Protein AF-Q4T5M1-F1 (afdb_monomer_lite)

Structure (mmCIF, N/CA/C/O backbone):
data_AF-Q4T5M1-F1
#
_entry.id   AF-Q4T5M1-F1
#
loop_
_atom_site.group_PDB
_atom_site.id
_atom_site.type_symbol
_atom_site.label_atom_id
_atom_site.label_alt_id
_atom_site.label_comp_id
_atom_site.label_asym_id
_atom_site.label_entity_id
_atom_site.label_seq_id
_atom_site.pdbx_PDB_ins_code
_atom_site.Cartn_x
_atom_site.Cartn_y
_atom_site.Cartn_z
_atom_site.occupancy
_atom_site.B_iso_or_equiv
_atom_site.auth_seq_id
_atom_site.auth_comp_id
_atom_site.auth_asym_id
_atom_site.auth_atom_id
_atom_site.pdbx_PDB_model_num
ATOM 1 N N . ILE A 1 1 ? 9.955 -0.441 -2.351 1.00 92.38 1 ILE A N 1
ATOM 2 C CA . ILE A 1 1 ? 10.224 -1.583 -3.263 1.00 92.38 1 ILE A CA 1
ATOM 3 C C . ILE A 1 1 ? 11.609 -1.374 -3.866 1.00 92.38 1 ILE A C 1
ATOM 5 O O . ILE A 1 1 ? 11.792 -0.373 -4.545 1.00 92.38 1 ILE A O 1
ATOM 9 N N . VAL A 1 2 ? 12.587 -2.234 -3.569 1.00 97.25 2 VAL A N 1
ATOM 10 C CA . VAL A 1 2 ? 13.961 -2.108 -4.102 1.00 97.25 2 VAL A CA 1
ATOM 11 C C . VAL A 1 2 ? 14.041 -2.809 -5.463 1.00 97.25 2 VAL A C 1
ATOM 13 O O . VAL A 1 2 ? 13.471 -3.885 -5.617 1.00 97.25 2 VAL A O 1
ATOM 16 N N . GLY A 1 3 ? 14.693 -2.192 -6.457 1.00 98.06 3 GLY A N 1
ATOM 17 C CA . GLY A 1 3 ? 14.837 -2.750 -7.815 1.00 98.06 3 GLY A CA 1
ATOM 18 C C . GLY A 1 3 ? 13.559 -2.751 -8.669 1.00 98.06 3 GLY A C 1
ATOM 19 O O . GLY A 1 3 ? 13.501 -3.423 -9.695 1.00 98.06 3 GLY A O 1
ATOM 20 N N . GLY A 1 4 ? 12.514 -2.039 -8.239 1.00 96.75 4 GLY A N 1
ATOM 21 C CA . GLY A 1 4 ? 11.251 -1.936 -8.970 1.00 96.75 4 GLY A CA 1
ATOM 22 C C . GLY A 1 4 ? 11.268 -0.898 -10.095 1.00 96.75 4 GLY A C 1
ATOM 23 O O . GLY A 1 4 ? 12.267 -0.236 -10.357 1.00 96.75 4 GLY A O 1
ATOM 24 N N . ARG A 1 5 ? 10.103 -0.724 -10.724 1.00 97.25 5 ARG A N 1
ATOM 25 C CA . ARG A 1 5 ? 9.803 0.368 -11.660 1.00 97.25 5 ARG A CA 1
ATOM 26 C C . ARG A 1 5 ? 8.495 1.041 -11.265 1.00 97.25 5 ARG A C 1
ATOM 28 O O . ARG A 1 5 ? 7.705 0.454 -10.522 1.00 97.25 5 ARG A O 1
ATOM 35 N N . GLU A 1 6 ? 8.258 2.235 -11.789 1.00 97.38 6 GLU A N 1
ATOM 36 C CA . GLU A 1 6 ? 6.999 2.943 -11.585 1.00 97.38 6 GLU A CA 1
ATOM 37 C C . GLU A 1 6 ? 5.800 2.096 -12.045 1.00 97.38 6 GLU A C 1
ATOM 39 O O . GLU A 1 6 ? 5.842 1.391 -13.060 1.00 97.38 6 GLU A O 1
ATOM 44 N N . SER A 1 7 ? 4.728 2.122 -11.253 1.00 97.12 7 SER A N 1
ATOM 45 C CA . SER A 1 7 ? 3.495 1.418 -11.583 1.00 97.12 7 SER A CA 1
ATOM 46 C C . SER A 1 7 ? 2.725 2.201 -12.640 1.00 97.12 7 SER A C 1
ATOM 48 O O . SER A 1 7 ? 2.577 3.414 -12.527 1.00 97.12 7 SER A O 1
ATOM 50 N N . LYS A 1 8 ? 2.173 1.507 -13.645 1.00 98.38 8 LYS A N 1
ATOM 51 C CA . LYS A 1 8 ? 1.245 2.139 -14.590 1.00 98.38 8 LYS A CA 1
ATOM 52 C C . LYS A 1 8 ? 0.086 2.769 -13.797 1.00 98.38 8 LYS A C 1
ATOM 54 O O . LYS A 1 8 ? -0.500 2.058 -12.967 1.00 98.38 8 LYS A O 1
ATOM 59 N N . PRO A 1 9 ? -0.284 4.035 -14.062 1.00 97.81 9 PRO A N 1
ATOM 60 C CA . PRO A 1 9 ? -1.402 4.684 -13.389 1.00 97.81 9 PRO A CA 1
ATOM 61 C C . PRO A 1 9 ? -2.656 3.805 -13.376 1.00 97.81 9 PRO A C 1
ATOM 63 O O . PRO A 1 9 ? -2.969 3.133 -14.361 1.00 97.81 9 PRO A O 1
ATOM 66 N N . HIS A 1 10 ? -3.339 3.776 -12.230 1.00 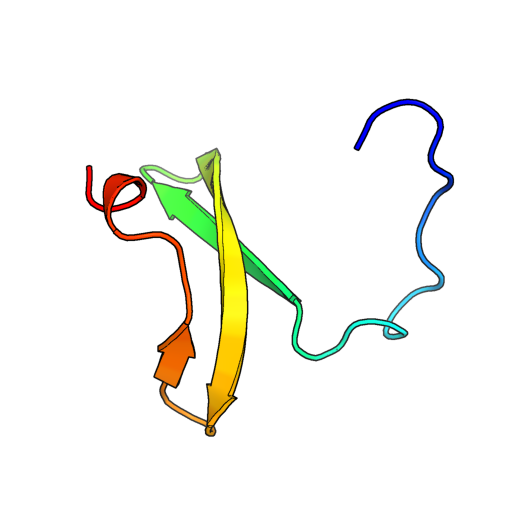96.56 10 HIS A N 1
ATOM 67 C CA . HIS A 1 10 ? -4.559 2.994 -11.987 1.00 96.56 10 HIS A CA 1
ATOM 68 C C . HIS A 1 10 ? -4.436 1.460 -12.143 1.00 96.56 10 HIS A C 1
ATOM 70 O O . HIS A 1 10 ? -5.442 0.763 -12.053 1.00 96.56 10 HIS A O 1
ATOM 76 N N . SER A 1 11 ? -3.234 0.889 -12.313 1.00 98.19 11 SER A N 1
ATOM 77 C CA . SER A 1 11 ? -3.051 -0.575 -12.442 1.00 98.19 11 SER A CA 1
ATOM 78 C C . SER A 1 11 ? -3.113 -1.352 -11.118 1.00 98.19 11 SER A C 1
ATOM 80 O O . SER A 1 11 ? -3.193 -2.583 -11.112 1.00 98.19 11 SER A O 1
ATOM 82 N N . ARG A 1 12 ? -3.085 -0.641 -9.986 1.00 97.50 12 ARG A N 1
ATOM 83 C CA . ARG A 1 12 ? -3.216 -1.180 -8.623 1.00 97.50 12 ARG A CA 1
ATOM 84 C C . ARG A 1 12 ? 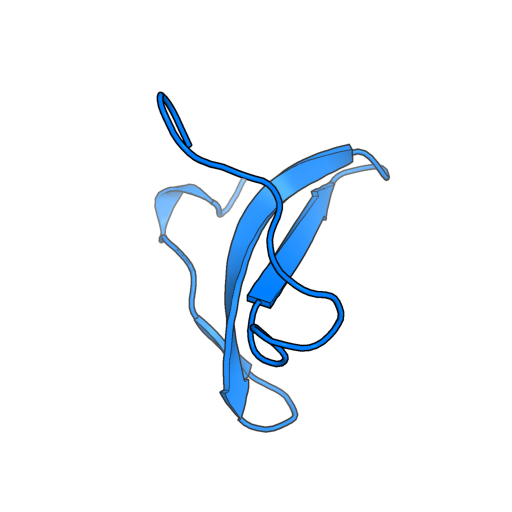-4.334 -0.441 -7.871 1.00 97.50 12 ARG A C 1
ATOM 86 O O . ARG A 1 12 ? -4.047 0.229 -6.885 1.00 97.50 12 ARG A O 1
ATOM 93 N N . PRO A 1 13 ? -5.600 -0.534 -8.324 1.00 97.25 13 PRO A N 1
ATOM 94 C CA . PRO A 1 13 ? -6.704 0.261 -7.769 1.00 97.25 13 PRO A CA 1
ATOM 95 C C . PRO A 1 13 ? -7.024 -0.076 -6.305 1.00 97.25 13 PRO A C 1
ATOM 97 O O . PRO A 1 13 ? -7.644 0.713 -5.607 1.00 97.25 13 PRO A O 1
ATOM 100 N N . TYR A 1 14 ? -6.577 -1.239 -5.834 1.00 98.00 14 TYR A N 1
ATOM 101 C CA . TYR A 1 14 ? -6.716 -1.696 -4.455 1.00 98.00 14 TYR A CA 1
ATOM 102 C C . TYR A 1 14 ? -5.587 -1.217 -3.528 1.00 98.00 14 TYR A C 1
ATOM 104 O O . TYR A 1 14 ? -5.642 -1.491 -2.333 1.00 98.00 14 TYR A O 1
ATOM 112 N N . MET A 1 15 ? -4.535 -0.569 -4.042 1.00 97.94 15 MET A N 1
ATOM 113 C CA . MET A 1 15 ? -3.389 -0.153 -3.231 1.00 97.94 15 MET A CA 1
ATOM 114 C C . MET A 1 15 ? -3.716 1.099 -2.415 1.00 97.94 15 MET A C 1
ATOM 116 O O . MET A 1 15 ? -4.141 2.112 -2.966 1.00 97.94 15 MET A O 1
ATOM 120 N N . VAL A 1 16 ? -3.479 1.035 -1.104 1.00 97.81 16 VAL A N 1
ATOM 121 C CA . VAL A 1 16 ? -3.780 2.114 -0.154 1.00 97.81 16 VAL A CA 1
ATOM 122 C C . VAL A 1 16 ? -2.497 2.644 0.482 1.00 97.81 16 VAL A C 1
ATOM 124 O O . VAL A 1 16 ? -1.631 1.872 0.897 1.00 97.81 16 VAL A O 1
ATOM 127 N N . SER A 1 17 ? -2.400 3.971 0.588 1.00 97.12 17 SER A N 1
ATOM 128 C CA . SER A 1 17 ? -1.385 4.674 1.375 1.00 97.12 17 SER A CA 1
ATOM 129 C C . SER A 1 17 ? -1.956 4.986 2.758 1.00 97.12 17 SER A C 1
ATOM 131 O O . SER A 1 17 ? -2.847 5.828 2.877 1.00 97.12 17 SER A O 1
ATOM 133 N N . LEU A 1 18 ? -1.473 4.302 3.796 1.00 96.94 18 LEU A N 1
ATOM 134 C CA . LEU A 1 18 ? -1.842 4.604 5.179 1.00 96.94 18 LEU A CA 1
ATOM 135 C C . LEU A 1 18 ? -1.012 5.793 5.658 1.00 96.94 18 LEU A C 1
ATOM 137 O O . LEU A 1 18 ? 0.220 5.741 5.610 1.00 96.94 18 LEU A O 1
ATOM 141 N N . GLN A 1 19 ? -1.687 6.857 6.098 1.00 96.06 19 GLN A N 1
ATOM 142 C CA . GLN A 1 19 ? -1.044 8.113 6.470 1.00 96.06 19 GLN A CA 1
ATOM 143 C C . GLN A 1 19 ? -1.272 8.483 7.937 1.00 96.06 19 GLN A C 1
ATOM 145 O O . GLN A 1 19 ? -2.380 8.378 8.464 1.00 96.06 19 GLN A O 1
ATOM 150 N N . VAL A 1 20 ? -0.218 8.983 8.578 1.00 94.56 20 VAL A N 1
ATOM 151 C CA . VAL A 1 20 ? -0.220 9.539 9.932 1.00 94.56 20 VAL A CA 1
ATOM 152 C C . VAL A 1 20 ? 0.328 10.958 9.857 1.00 94.56 20 VAL A C 1
ATOM 154 O O . VAL A 1 20 ? 1.453 11.161 9.416 1.00 94.56 20 VAL A O 1
ATOM 157 N N . GLY A 1 21 ? -0.472 11.956 10.249 1.00 94.44 21 GLY A N 1
ATOM 158 C CA . GLY A 1 21 ? -0.050 13.361 10.190 1.00 94.44 21 GLY A CA 1
ATOM 159 C C . GLY A 1 21 ? 0.380 13.796 8.784 1.00 94.44 21 GLY A C 1
ATOM 160 O O . GLY A 1 21 ? 1.420 14.430 8.637 1.00 94.44 21 GLY A O 1
ATOM 161 N N . ASN A 1 22 ? -0.379 13.399 7.755 1.00 95.38 22 ASN A N 1
ATOM 162 C CA . ASN A 1 22 ? -0.098 13.645 6.330 1.00 95.38 22 ASN A CA 1
ATOM 163 C C . ASN A 1 22 ? 1.195 13.007 5.785 1.00 95.38 22 ASN A C 1
ATOM 165 O O . ASN A 1 22 ? 1.633 13.349 4.689 1.00 95.38 22 ASN A O 1
ATOM 169 N N . HIS A 1 23 ? 1.799 12.067 6.515 1.00 96.25 23 HIS A N 1
ATOM 170 C CA . HIS A 1 23 ? 2.970 11.319 6.062 1.00 96.25 23 HIS A CA 1
ATOM 171 C C . HIS A 1 23 ? 2.616 9.853 5.833 1.00 96.25 23 HIS A C 1
ATOM 173 O O . HIS A 1 23 ? 1.914 9.247 6.640 1.00 96.25 23 HIS A O 1
ATOM 179 N N . HIS A 1 24 ? 3.117 9.273 4.740 1.00 95.88 24 HIS A N 1
ATOM 180 C CA . HIS A 1 24 ? 2.983 7.842 4.470 1.00 95.88 24 HIS A CA 1
ATOM 181 C C . HIS A 1 24 ? 3.720 7.019 5.533 1.00 95.88 24 HIS A C 1
ATOM 183 O O . HIS A 1 24 ? 4.896 7.258 5.797 1.00 95.88 24 HIS A O 1
ATOM 189 N N . THR A 1 25 ? 3.037 6.032 6.108 1.00 96.62 25 THR A N 1
ATOM 190 C CA . THR A 1 25 ? 3.588 5.155 7.153 1.00 96.62 25 THR A CA 1
ATOM 191 C C . THR A 1 25 ? 3.674 3.708 6.684 1.00 96.62 25 THR A C 1
ATOM 193 O O . THR A 1 25 ? 4.702 3.063 6.858 1.00 96.62 25 THR A O 1
ATOM 196 N N . CYS A 1 26 ? 2.607 3.201 6.066 1.00 97.69 26 CYS A N 1
ATOM 197 C CA . CYS A 1 26 ? 2.507 1.817 5.617 1.00 97.69 26 CYS A CA 1
ATOM 198 C C . CYS A 1 26 ? 1.646 1.694 4.355 1.00 97.69 26 CYS A C 1
ATOM 200 O O . CYS A 1 26 ? 0.874 2.588 3.999 1.00 97.69 26 CYS A O 1
ATOM 202 N N . GLY A 1 27 ? 1.731 0.533 3.709 1.00 97.56 27 GLY A N 1
ATOM 203 C CA . GLY A 1 27 ? 0.793 0.121 2.669 1.00 97.56 27 GLY A CA 1
ATOM 204 C C . GLY A 1 27 ? -0.422 -0.631 3.222 1.00 97.56 27 GLY A C 1
ATOM 205 O O . GLY A 1 27 ? -0.398 -1.185 4.324 1.00 97.56 27 GLY A O 1
ATOM 206 N N . GLY A 1 28 ? -1.475 -0.698 2.416 1.00 97.81 28 GLY A N 1
ATOM 207 C CA . GLY A 1 28 ? -2.635 -1.556 2.646 1.00 97.81 28 GLY A CA 1
ATOM 208 C C . GLY A 1 28 ? -3.298 -1.982 1.337 1.00 97.81 28 GLY A C 1
ATOM 209 O O . GLY A 1 28 ? -2.944 -1.494 0.258 1.00 97.81 28 GLY A O 1
ATOM 210 N N . ILE A 1 29 ? -4.258 -2.900 1.441 1.00 98.50 29 ILE A N 1
ATOM 211 C CA . ILE A 1 29 ? -5.049 -3.415 0.318 1.00 98.50 29 ILE A CA 1
ATOM 212 C C . ILE A 1 29 ? -6.536 -3.245 0.633 1.00 98.50 29 ILE A C 1
ATOM 214 O O . ILE A 1 29 ? -7.009 -3.755 1.646 1.00 98.50 29 ILE A O 1
ATOM 218 N N . LEU A 1 30 ? -7.279 -2.562 -0.238 1.00 98.44 30 LEU A N 1
ATOM 219 C CA . LEU A 1 30 ? -8.738 -2.486 -0.168 1.00 98.44 30 LEU A CA 1
ATOM 220 C C . LEU A 1 30 ? -9.337 -3.858 -0.519 1.00 98.44 30 LEU A C 1
ATOM 222 O O . LEU A 1 30 ? -9.256 -4.292 -1.667 1.00 98.44 30 LEU A O 1
ATOM 226 N N . ILE A 1 31 ? -9.914 -4.542 0.470 1.00 98.31 31 ILE A N 1
ATOM 227 C CA . ILE A 1 31 ? -10.512 -5.884 0.313 1.00 98.31 31 ILE A CA 1
ATOM 228 C C . ILE A 1 31 ? -12.039 -5.837 0.189 1.00 98.31 31 ILE A C 1
ATOM 230 O O . ILE A 1 31 ? -12.659 -6.792 -0.268 1.00 98.31 31 ILE A O 1
ATOM 234 N N . ASN A 1 32 ? -12.642 -4.723 0.598 1.00 97.94 32 ASN A N 1
ATOM 235 C CA . ASN A 1 32 ? -14.059 -4.405 0.458 1.00 97.94 32 ASN A CA 1
ATOM 236 C C . ASN A 1 32 ? -14.207 -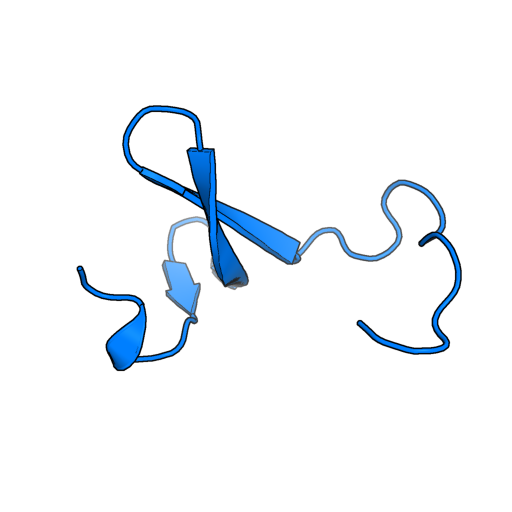2.874 0.522 1.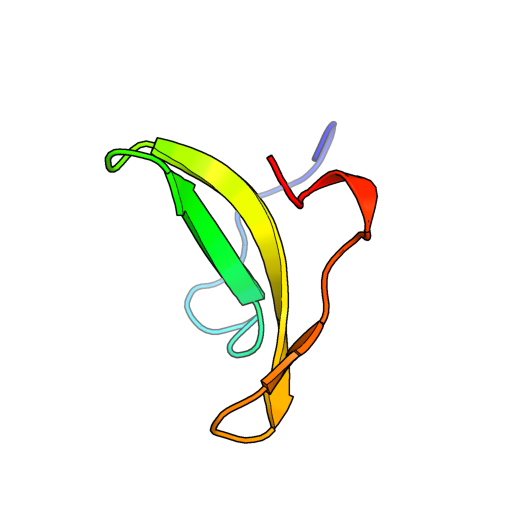00 97.94 32 ASN A C 1
ATOM 238 O O . ASN A 1 32 ? -13.294 -2.205 0.999 1.00 97.94 32 ASN A O 1
ATOM 242 N N . SER A 1 33 ? -15.345 -2.316 0.110 1.00 96.94 33 SER A N 1
ATOM 243 C CA . SER A 1 33 ? -15.608 -0.871 0.024 1.00 96.94 33 SER A CA 1
ATOM 244 C C . SER A 1 33 ? -15.223 -0.081 1.278 1.00 96.94 33 SER A C 1
ATOM 246 O O . SER A 1 33 ? -14.807 1.064 1.157 1.00 96.94 33 SER A O 1
ATOM 248 N N . ASN A 1 34 ? -15.310 -0.703 2.460 1.00 97.81 34 ASN A N 1
ATOM 249 C CA . ASN A 1 34 ? -15.023 -0.067 3.749 1.00 97.81 34 ASN A CA 1
ATOM 250 C C . ASN A 1 34 ? -13.899 -0.752 4.549 1.00 97.81 34 ASN A C 1
ATOM 252 O O . ASN A 1 34 ? -13.685 -0.403 5.707 1.00 97.81 34 ASN A O 1
ATOM 256 N N . PHE A 1 35 ? -13.202 -1.741 3.980 1.00 97.94 35 PHE A N 1
ATOM 257 C CA . PHE A 1 35 ? -12.207 -2.527 4.716 1.00 97.94 35 PHE A CA 1
ATOM 258 C C . PHE A 1 35 ? -10.869 -2.577 3.983 1.00 97.94 35 PHE A C 1
ATOM 260 O O . PHE A 1 35 ? -10.781 -3.016 2.834 1.00 97.94 35 PHE A O 1
ATOM 267 N N . VAL A 1 36 ? -9.816 -2.175 4.695 1.00 98.31 36 VAL A N 1
ATOM 268 C CA . VAL A 1 36 ? -8.424 -2.247 4.246 1.00 98.31 36 VAL A CA 1
ATOM 269 C C . VAL A 1 36 ? -7.680 -3.272 5.092 1.00 98.31 36 VAL A C 1
ATOM 271 O O . VAL A 1 36 ? -7.671 -3.186 6.318 1.00 98.31 36 VAL A O 1
ATOM 274 N N . LEU A 1 37 ? -7.032 -4.227 4.431 1.00 98.25 37 LEU A N 1
ATOM 275 C CA . LEU A 1 37 ? -6.106 -5.167 5.052 1.00 98.25 37 LEU A CA 1
ATOM 276 C C . LEU A 1 37 ? -4.699 -4.555 5.099 1.00 98.25 37 LEU A C 1
ATOM 278 O O . LEU A 1 37 ? -4.218 -4.006 4.105 1.00 98.25 37 LEU A O 1
ATOM 282 N N . THR A 1 38 ? -4.023 -4.670 6.240 1.00 98.12 38 THR A N 1
ATOM 283 C CA . THR A 1 38 ? -2.638 -4.219 6.438 1.00 98.12 38 THR A CA 1
ATOM 284 C C . THR A 1 38 ? -1.925 -5.097 7.472 1.00 98.12 38 THR A C 1
ATOM 286 O O . THR A 1 38 ? -2.530 -6.004 8.046 1.00 98.12 38 THR A O 1
ATOM 289 N N . ALA A 1 39 ? -0.633 -4.860 7.692 1.00 97.94 39 ALA A N 1
ATOM 290 C CA . ALA A 1 39 ? 0.134 -5.564 8.709 1.00 97.94 39 ALA A CA 1
ATOM 291 C C . ALA A 1 39 ? -0.233 -5.067 10.117 1.00 97.94 39 ALA A C 1
ATOM 293 O O . ALA A 1 39 ? -0.428 -3.873 10.329 1.00 97.94 39 ALA A O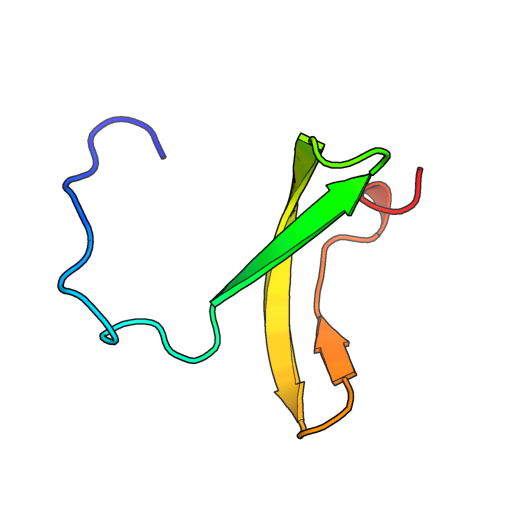 1
ATOM 294 N N . ALA A 1 40 ? -0.266 -5.972 11.100 1.00 97.06 40 ALA A N 1
ATOM 295 C CA . ALA A 1 40 ? -0.621 -5.621 12.478 1.00 97.06 40 ALA A CA 1
ATOM 296 C C . ALA A 1 40 ? 0.308 -4.549 13.082 1.00 97.06 40 ALA A C 1
ATOM 298 O O . ALA A 1 40 ? -0.167 -3.633 13.738 1.00 97.06 40 ALA A O 1
ATOM 299 N N . HIS A 1 41 ? 1.611 -4.601 12.781 1.00 96.31 41 HIS A N 1
ATOM 300 C CA . HIS A 1 41 ? 2.601 -3.623 13.259 1.00 96.31 41 HIS A CA 1
ATOM 301 C C . HIS A 1 41 ? 2.500 -2.239 12.591 1.00 96.31 41 HIS A C 1
ATOM 303 O O . HIS A 1 41 ? 3.287 -1.356 12.907 1.00 96.31 41 HIS A O 1
ATOM 309 N N . CYS A 1 42 ? 1.590 -2.058 11.629 1.00 95.44 42 CYS A N 1
ATOM 310 C CA . CYS A 1 42 ? 1.270 -0.741 11.080 1.00 95.44 42 CYS A CA 1
ATOM 311 C C . CYS A 1 42 ? 0.238 0.009 11.938 1.00 95.44 42 CYS A C 1
ATOM 313 O O . CYS A 1 42 ? -0.035 1.182 11.671 1.00 95.44 42 CYS A O 1
ATOM 315 N N . GLN A 1 43 ? -0.345 -0.645 12.953 1.00 78.31 43 GLN A N 1
ATOM 316 C CA . GLN A 1 43 ? -0.911 0.069 14.095 1.00 78.31 43 GLN A CA 1
ATOM 317 C C . GLN A 1 43 ? 0.246 0.792 14.785 1.00 78.31 43 GLN A C 1
ATOM 319 O O . GLN A 1 43 ? 1.287 0.183 15.005 1.00 78.31 43 GLN A O 1
ATOM 324 N N . ARG A 1 44 ? 0.078 2.096 15.010 1.00 67.25 44 ARG A N 1
ATOM 325 C CA . ARG A 1 44 ? 1.117 2.962 15.578 1.00 67.25 44 ARG A CA 1
ATOM 326 C C . ARG A 1 44 ? 1.777 2.374 16.819 1.00 67.25 44 ARG A C 1
ATOM 328 O O . ARG A 1 44 ? 1.027 1.823 17.654 1.00 67.25 44 ARG A O 1
#

Foldseek 3Di:
DPPDDDDDPPPQVQWDFDDDPNDGQFIWGCPDPPDTDDDPVSPD

InterPro domains:
  IPR001254 Serine proteases, trypsin domain [PF00089] (1-42)
  IPR009003 Peptidase S1, PA clan [SSF50494] (1-42)
  IPR018114 Serine proteases, trypsin family, histidine active site [PS00134] (37-42)

Sequence (44 aa):
IVGGRESKPHSRPYMVSLQVGNHHTCGGILINSNFVLTAAHCQR

Secondary structure (DSSP, 8-state):
-TT--PPPTTS-TTEEEEEETTEEEEEEEEEETTEEE--GGG--

Organism: Tetraodon nigroviridis (NCBI:txid99883)

Radiu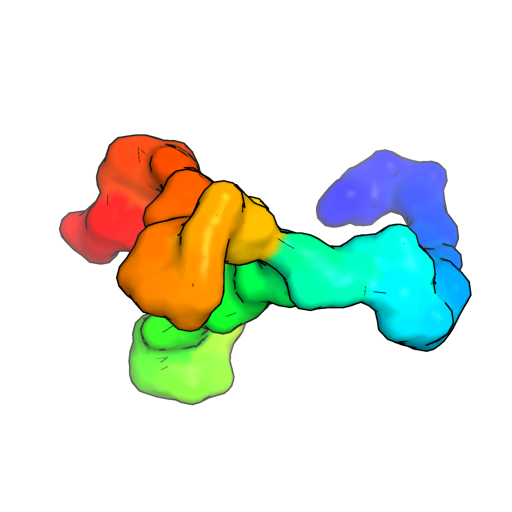s of gyration: 11.79 Å; chains: 1; bounding box: 30×20×30 Å

pLDDT: mean 96.02, std 5.35, range [67.25, 98.5]